Protein AF-A0A1V5W416-F1 (afdb_monomer)

Foldseek 3Di:
DDVPPPQDDDDPCNVVVVVVLVVQLVLLVVLVAPSVLLVVVLVVQVVVDPDPVSNVCSRSVNDHNVVSVVSVVPDD

Secondary structure (DSSP, 8-state):
--TT-SS---SHHHHHHHHHHHHHHHHHHHTT--HHHHHHHHHHHHHH--SHHHHHHTSTTTS-HHHHHHHHHT--

pLDDT: mean 72.32, std 15.33, range [38.06, 86.44]

Structure (mmCIF, N/CA/C/O backbone):
data_AF-A0A1V5W416-F1
#
_entry.id   AF-A0A1V5W416-F1
#
loop_
_atom_site.group_PDB
_atom_site.id
_atom_site.type_symbol
_atom_site.label_atom_id
_atom_site.label_alt_id
_atom_site.label_comp_id
_atom_site.label_asym_id
_atom_site.label_entity_id
_atom_site.label_seq_id
_atom_site.pdbx_PDB_ins_code
_atom_site.Cartn_x
_atom_site.Cartn_y
_atom_site.Cartn_z
_atom_site.occupancy
_atom_site.B_iso_or_equiv
_atom_site.auth_seq_id
_atom_site.auth_comp_id
_atom_site.auth_asym_id
_atom_site.auth_atom_id
_atom_site.pdbx_PDB_model_num
ATOM 1 N N . MET A 1 1 ? 22.287 14.763 -5.978 1.00 41.22 1 MET A N 1
ATOM 2 C CA . MET A 1 1 ? 21.537 14.336 -4.772 1.00 41.22 1 MET A CA 1
ATOM 3 C C . MET A 1 1 ? 20.046 14.194 -5.117 1.00 41.22 1 MET A C 1
ATOM 5 O O . MET A 1 1 ? 19.230 15.024 -4.756 1.00 41.22 1 MET A O 1
ATOM 9 N N . GLY A 1 2 ? 19.625 13.263 -5.970 1.00 41.47 2 GLY A N 1
ATOM 10 C CA . GLY A 1 2 ? 19.727 11.812 -5.776 1.00 41.47 2 GLY A CA 1
ATOM 11 C C . GLY A 1 2 ? 18.421 11.170 -5.257 1.00 41.47 2 GLY A C 1
ATOM 12 O O . GLY A 1 2 ? 18.344 9.953 -5.177 1.00 41.47 2 GLY A O 1
ATOM 13 N N . ARG A 1 3 ? 17.369 11.950 -4.954 1.00 50.19 3 ARG A N 1
ATOM 14 C CA . ARG A 1 3 ? 16.085 11.471 -4.383 1.00 50.19 3 ARG A CA 1
ATOM 15 C C . ARG A 1 3 ? 15.132 10.740 -5.352 1.00 50.19 3 ARG A C 1
ATOM 17 O O . ARG A 1 3 ? 13.933 10.698 -5.107 1.00 50.19 3 ARG A O 1
ATOM 24 N N . LYS A 1 4 ? 15.623 10.180 -6.461 1.00 48.06 4 LYS A N 1
ATOM 25 C CA . LYS A 1 4 ? 14.776 9.471 -7.446 1.00 48.06 4 LYS A CA 1
ATOM 26 C C . LYS A 1 4 ? 15.416 8.233 -8.089 1.00 48.06 4 LYS A C 1
ATOM 28 O O . LYS A 1 4 ? 14.861 7.709 -9.045 1.00 48.06 4 LYS A O 1
ATOM 33 N N . ASN A 1 5 ? 16.549 7.739 -7.578 1.00 41.12 5 ASN A N 1
ATOM 34 C CA . ASN A 1 5 ? 17.283 6.651 -8.243 1.00 41.12 5 ASN A CA 1
ATOM 35 C C . ASN A 1 5 ? 17.066 5.245 -7.656 1.00 41.12 5 ASN A C 1
ATOM 37 O O . ASN A 1 5 ? 17.696 4.302 -8.116 1.00 41.12 5 ASN A O 1
ATOM 41 N N . TRP A 1 6 ? 16.184 5.080 -6.666 1.00 50.56 6 TRP A N 1
ATOM 42 C CA . TRP A 1 6 ? 15.842 3.748 -6.137 1.00 50.56 6 TRP A CA 1
ATOM 43 C C . TRP A 1 6 ? 14.869 2.964 -7.023 1.00 50.56 6 TRP A C 1
ATOM 45 O O . TRP A 1 6 ? 14.724 1.763 -6.854 1.00 50.56 6 TRP A O 1
ATOM 55 N N . LEU A 1 7 ? 14.205 3.629 -7.971 1.00 51.72 7 LEU A N 1
ATOM 56 C CA . LEU A 1 7 ? 13.188 2.991 -8.805 1.00 51.72 7 LEU A CA 1
ATOM 57 C C . LEU A 1 7 ? 13.724 2.483 -10.155 1.00 51.72 7 LEU A C 1
ATOM 59 O O . LEU A 1 7 ? 13.121 1.572 -10.705 1.00 51.72 7 LEU A O 1
ATOM 63 N N . PHE A 1 8 ? 14.832 3.021 -10.694 1.00 49.84 8 PHE A N 1
ATOM 64 C CA . PHE A 1 8 ? 15.259 2.723 -12.076 1.00 49.84 8 PHE A CA 1
A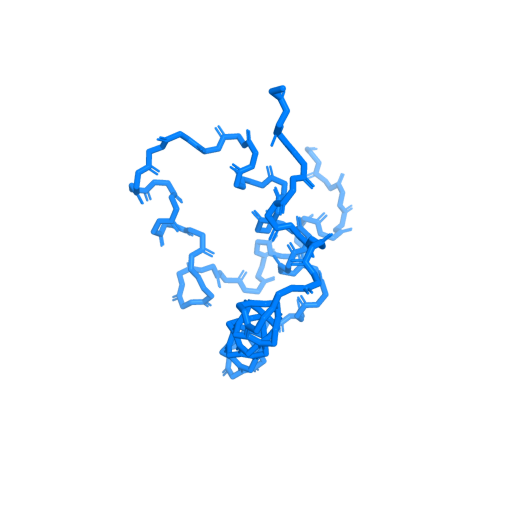TOM 65 C C . PHE A 1 8 ? 16.748 2.992 -12.369 1.00 49.84 8 PHE A C 1
ATOM 67 O O . PHE A 1 8 ? 17.091 3.917 -13.100 1.00 49.84 8 PHE A O 1
ATOM 74 N N . SER A 1 9 ? 17.676 2.173 -11.885 1.00 38.06 9 SER A N 1
ATOM 75 C CA . SER A 1 9 ? 19.013 2.139 -12.503 1.00 38.06 9 SER A CA 1
ATOM 76 C C . SER A 1 9 ? 19.545 0.722 -12.548 1.00 38.06 9 SER A C 1
ATOM 78 O O . SER A 1 9 ? 20.242 0.297 -11.636 1.00 38.06 9 SER A O 1
ATOM 80 N N . GLY A 1 10 ? 19.139 -0.011 -13.592 1.00 40.94 10 GLY A N 1
ATOM 81 C CA . GLY A 1 10 ? 20.033 -0.676 -14.557 1.00 40.94 10 GLY A CA 1
ATOM 82 C C . GLY A 1 10 ? 21.254 -1.465 -14.071 1.00 40.94 10 GLY A C 1
ATOM 83 O O . GLY A 1 10 ? 22.155 -1.699 -14.865 1.00 40.94 10 GLY A O 1
ATOM 84 N N . SER A 1 11 ? 21.302 -1.868 -12.810 1.00 44.19 11 SER A N 1
ATOM 85 C CA . SER A 1 11 ? 22.312 -2.749 -12.225 1.00 44.19 11 SER A CA 1
ATOM 86 C C . SER A 1 11 ? 21.653 -4.085 -11.875 1.00 44.19 11 SER A C 1
ATOM 88 O O . SER A 1 11 ? 20.432 -4.122 -11.737 1.00 44.19 11 SER A O 1
ATOM 90 N N . PRO A 1 12 ? 22.395 -5.186 -11.672 1.00 50.25 12 PRO A N 1
ATOM 91 C CA . PRO A 1 12 ? 21.835 -6.468 -11.217 1.00 50.25 12 PRO A CA 1
ATOM 92 C C . PRO A 1 12 ? 20.923 -6.377 -9.966 1.00 50.25 12 PRO A C 1
ATOM 94 O O . PRO A 1 12 ? 20.098 -7.257 -9.760 1.00 50.25 12 PRO A O 1
ATOM 97 N N . GLY A 1 13 ? 20.969 -5.282 -9.192 1.00 49.59 13 GLY A N 1
ATOM 98 C CA . GLY A 1 13 ? 20.002 -4.969 -8.122 1.00 49.59 13 GLY A CA 1
ATOM 99 C C . GLY A 1 13 ? 18.625 -4.427 -8.567 1.00 49.59 13 GLY A C 1
ATOM 100 O O . GLY A 1 13 ? 17.702 -4.358 -7.761 1.00 49.59 13 GLY A O 1
ATOM 101 N N . GLY A 1 14 ? 18.438 -4.058 -9.837 1.00 43.84 14 GLY A N 1
ATOM 102 C CA . GLY A 1 14 ? 17.142 -3.652 -10.398 1.00 43.84 14 GLY A CA 1
ATOM 103 C C . GLY A 1 14 ? 16.199 -4.836 -10.638 1.00 43.84 14 GLY A C 1
ATOM 104 O O . GLY A 1 14 ? 14.994 -4.709 -10.439 1.00 43.84 14 GLY A O 1
ATOM 105 N N . ALA A 1 15 ? 16.747 -6.005 -10.989 1.00 51.88 15 ALA A N 1
ATOM 106 C CA . ALA A 1 15 ? 15.996 -7.262 -11.031 1.00 51.88 15 ALA A CA 1
ATOM 107 C C . ALA A 1 15 ? 15.547 -7.692 -9.623 1.00 51.88 15 ALA A C 1
ATOM 109 O O . ALA A 1 15 ? 14.416 -8.133 -9.442 1.00 51.88 15 ALA A O 1
ATOM 110 N N . ASP A 1 16 ? 16.403 -7.475 -8.623 1.00 52.75 16 ASP A N 1
ATOM 111 C CA . ASP A 1 16 ? 16.117 -7.757 -7.214 1.00 52.75 16 ASP A CA 1
ATOM 112 C C . ASP A 1 16 ? 15.023 -6.830 -6.650 1.00 52.75 16 ASP A C 1
ATOM 114 O O . ASP A 1 16 ? 14.077 -7.269 -6.000 1.00 52.75 16 ASP A O 1
ATOM 118 N N . SER A 1 17 ? 15.064 -5.545 -7.015 1.00 55.56 17 SER A N 1
ATOM 119 C CA . SER A 1 17 ? 14.026 -4.574 -6.640 1.00 55.56 17 SER A CA 1
ATOM 120 C C . SER A 1 17 ? 12.662 -4.921 -7.253 1.00 55.56 17 SER A C 1
ATOM 122 O O . SER A 1 17 ? 11.634 -4.813 -6.585 1.00 55.56 17 SER A O 1
ATOM 124 N N . LEU A 1 18 ? 12.641 -5.398 -8.506 1.00 61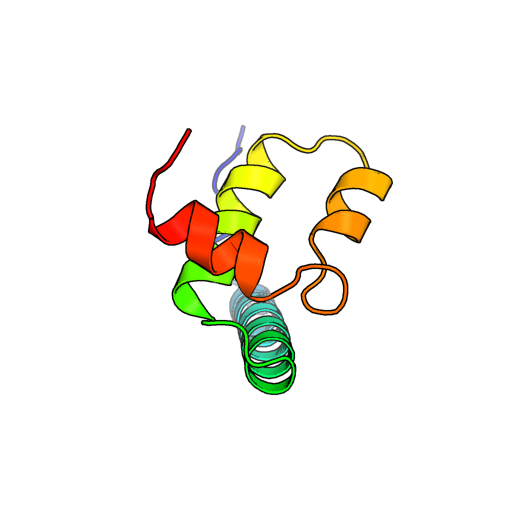.00 18 LEU A N 1
ATOM 125 C CA . LEU A 1 18 ? 11.430 -5.932 -9.138 1.00 61.00 18 LEU A CA 1
ATOM 126 C C . LEU A 1 18 ? 10.935 -7.202 -8.440 1.00 61.00 18 LEU A C 1
ATOM 128 O O . LEU A 1 18 ? 9.733 -7.327 -8.224 1.00 61.00 18 LEU A O 1
ATOM 132 N N . ALA A 1 19 ? 11.826 -8.108 -8.033 1.00 70.94 19 ALA A N 1
ATOM 133 C CA . ALA A 1 19 ? 11.456 -9.289 -7.253 1.00 70.94 19 ALA A CA 1
ATOM 134 C C . ALA A 1 19 ? 10.822 -8.907 -5.903 1.00 70.94 19 ALA A C 1
ATOM 136 O O . ALA A 1 19 ? 9.800 -9.477 -5.515 1.00 70.94 19 ALA A O 1
ATOM 137 N N . GLY A 1 20 ? 11.352 -7.877 -5.235 1.00 71.19 20 GLY A N 1
ATOM 138 C CA . GLY A 1 20 ? 10.736 -7.290 -4.044 1.00 71.19 20 GLY A CA 1
ATOM 139 C C . GLY A 1 20 ? 9.325 -6.759 -4.319 1.00 71.19 20 GLY A C 1
ATOM 140 O O . GLY A 1 20 ? 8.394 -7.043 -3.565 1.00 71.19 20 GLY A O 1
ATOM 141 N N . PHE A 1 21 ? 9.132 -6.057 -5.439 1.00 75.44 21 PHE A N 1
ATOM 142 C CA . PHE A 1 21 ? 7.811 -5.588 -5.860 1.00 75.44 21 PHE A CA 1
ATOM 143 C C . PHE A 1 21 ? 6.832 -6.735 -6.140 1.00 75.44 21 PHE A C 1
ATOM 145 O O . PHE A 1 21 ? 5.697 -6.674 -5.668 1.00 75.44 21 PHE A O 1
ATOM 152 N N . TYR A 1 22 ? 7.257 -7.785 -6.847 1.00 77.19 22 TYR A N 1
ATOM 153 C CA . TYR A 1 22 ? 6.424 -8.965 -7.096 1.00 77.19 22 TYR A CA 1
ATOM 154 C C . TYR A 1 22 ? 6.005 -9.647 -5.793 1.00 77.19 22 TYR A C 1
ATOM 156 O O . TYR A 1 22 ? 4.819 -9.903 -5.607 1.00 77.19 22 TYR A O 1
ATOM 164 N N . SER A 1 23 ? 6.931 -9.820 -4.849 1.00 82.44 23 SER A N 1
ATOM 165 C CA . SER A 1 23 ? 6.649 -10.421 -3.542 1.00 82.44 23 SER A CA 1
ATOM 166 C C . SER A 1 23 ? 5.601 -9.626 -2.746 1.00 82.44 23 SER A C 1
ATOM 168 O O . SER A 1 23 ? 4.663 -10.190 -2.174 1.00 82.44 23 SER A O 1
ATOM 170 N N . ILE A 1 24 ? 5.676 -8.291 -2.779 1.00 81.81 24 ILE A N 1
ATOM 171 C CA . ILE A 1 24 ? 4.683 -7.409 -2.145 1.00 81.81 24 ILE A CA 1
ATOM 172 C C . ILE A 1 24 ? 3.326 -7.498 -2.857 1.00 81.81 24 ILE A C 1
ATOM 174 O O . ILE A 1 24 ? 2.293 -7.571 -2.191 1.00 81.81 24 ILE A O 1
ATOM 178 N N . ILE A 1 25 ? 3.312 -7.506 -4.193 1.00 83.75 25 IL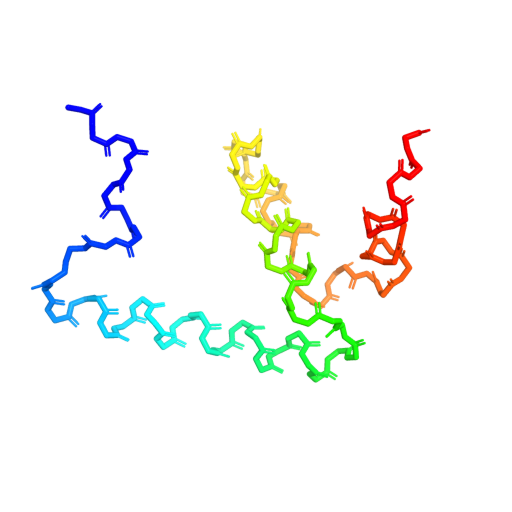E A N 1
ATOM 179 C CA . ILE A 1 25 ? 2.088 -7.639 -4.997 1.00 83.75 25 ILE A CA 1
ATOM 180 C C . ILE A 1 25 ? 1.403 -8.980 -4.720 1.00 83.75 25 ILE A C 1
ATOM 182 O O . ILE A 1 25 ? 0.188 -9.017 -4.534 1.00 83.75 25 ILE A O 1
ATOM 186 N N . GLU A 1 26 ? 2.160 -10.074 -4.684 1.00 84.62 26 GLU A N 1
ATOM 187 C CA . GLU A 1 26 ? 1.649 -11.405 -4.356 1.00 84.62 26 GLU A CA 1
ATOM 188 C C . GLU A 1 26 ? 1.103 -11.455 -2.929 1.00 84.62 26 GLU A C 1
ATOM 190 O O . GLU A 1 26 ? -0.000 -11.956 -2.713 1.00 84.62 26 GLU A O 1
ATOM 195 N N . THR A 1 27 ? 1.803 -10.846 -1.969 1.00 84.31 27 THR A N 1
ATOM 196 C CA . THR A 1 27 ? 1.327 -10.757 -0.582 1.00 84.31 27 THR A CA 1
ATOM 197 C C . THR A 1 27 ? 0.035 -9.938 -0.474 1.00 84.31 27 THR A C 1
ATOM 199 O O . THR A 1 27 ? -0.887 -10.331 0.240 1.00 84.31 27 THR A O 1
ATOM 202 N N . ALA A 1 28 ? -0.069 -8.821 -1.201 1.00 84.62 28 ALA A N 1
ATOM 203 C CA . ALA A 1 28 ? -1.276 -7.998 -1.250 1.00 84.62 28 ALA A CA 1
ATOM 204 C C . ALA A 1 28 ? -2.455 -8.771 -1.864 1.00 84.62 28 ALA A C 1
ATOM 206 O O . ALA A 1 28 ? -3.540 -8.799 -1.283 1.00 84.62 28 ALA A O 1
ATOM 207 N N . LYS A 1 29 ? -2.224 -9.479 -2.977 1.00 82.94 29 LYS A N 1
ATOM 208 C CA . LYS A 1 29 ? -3.225 -10.359 -3.598 1.00 82.94 29 LYS A CA 1
ATOM 209 C C . LYS A 1 29 ? -3.691 -11.461 -2.646 1.00 82.94 29 LYS A C 1
ATOM 211 O O . LYS A 1 29 ? -4.890 -11.701 -2.550 1.00 82.94 29 LYS A O 1
ATOM 216 N N . GLY A 1 30 ? -2.771 -12.091 -1.913 1.00 84.50 30 GLY A N 1
ATOM 217 C CA . GLY A 1 30 ? -3.092 -13.098 -0.897 1.00 84.50 30 GLY A CA 1
ATOM 218 C C . GLY A 1 30 ? -3.938 -12.555 0.261 1.00 84.50 30 GLY A C 1
ATOM 219 O O . GLY A 1 30 ? -4.699 -13.304 0.863 1.00 84.50 30 GLY A O 1
ATOM 220 N N . ASN A 1 31 ? -3.859 -11.248 0.534 1.00 82.94 31 ASN A N 1
ATOM 221 C CA . ASN A 1 31 ? -4.706 -10.550 1.506 1.00 82.94 31 ASN A CA 1
ATOM 222 C C . ASN A 1 31 ? -6.027 -10.016 0.912 1.00 82.94 31 ASN A C 1
ATOM 224 O O . ASN A 1 31 ? -6.790 -9.347 1.604 1.00 82.94 31 ASN A O 1
ATOM 228 N N . GLY A 1 32 ? -6.307 -10.268 -0.373 1.00 83.94 32 GLY A N 1
ATOM 229 C CA . GLY A 1 32 ? -7.484 -9.730 -1.065 1.00 83.94 32 GLY A CA 1
ATOM 230 C C . GLY A 1 32 ? -7.415 -8.223 -1.339 1.00 83.94 32 GLY A C 1
ATOM 231 O O . GLY A 1 32 ? -8.428 -7.611 -1.675 1.00 83.94 32 GLY A O 1
ATOM 232 N N . LEU A 1 33 ? -6.236 -7.611 -1.193 1.00 84.88 33 LEU A N 1
ATOM 233 C CA . LEU A 1 33 ? -6.000 -6.208 -1.510 1.00 84.88 33 LEU A CA 1
ATOM 234 C C . LEU A 1 33 ? -5.829 -6.034 -3.019 1.00 84.88 33 LEU A C 1
ATOM 236 O O . LEU A 1 33 ? -5.122 -6.799 -3.672 1.00 84.88 33 LEU A O 1
ATOM 240 N N . GLU A 1 34 ? -6.418 -4.968 -3.557 1.00 85.88 34 GLU A N 1
ATOM 241 C CA . GLU A 1 34 ? -6.174 -4.528 -4.930 1.00 85.88 34 GLU A CA 1
ATOM 242 C C . GLU A 1 34 ? -4.711 -4.066 -5.066 1.00 85.88 34 GLU A C 1
ATOM 244 O O . GLU A 1 34 ? -4.346 -3.015 -4.521 1.00 85.88 34 GLU A O 1
ATOM 249 N N . PRO A 1 35 ? -3.854 -4.813 -5.787 1.00 83.88 35 PRO A N 1
ATOM 250 C CA . PRO A 1 35 ? -2.411 -4.602 -5.744 1.00 83.88 35 PRO A CA 1
ATOM 251 C C . PRO A 1 35 ? -2.009 -3.240 -6.309 1.00 83.88 35 PRO A C 1
ATOM 253 O O . PRO A 1 35 ? -1.130 -2.589 -5.758 1.00 83.88 35 PRO A O 1
ATOM 256 N N . TYR A 1 36 ? -2.693 -2.760 -7.351 1.00 84.06 36 TYR A N 1
ATOM 257 C CA . TYR A 1 36 ? -2.428 -1.447 -7.939 1.00 84.06 36 TYR A CA 1
ATOM 258 C C . TYR A 1 36 ? -2.655 -0.301 -6.937 1.00 84.06 36 TYR A C 1
ATOM 260 O O . TYR A 1 36 ? -1.784 0.548 -6.735 1.00 84.06 36 TYR A O 1
ATOM 268 N N . TRP A 1 37 ? -3.813 -0.293 -6.272 1.00 86.19 37 TRP A N 1
ATOM 269 C CA . TRP A 1 37 ? -4.187 0.758 -5.322 1.00 86.19 37 TRP A CA 1
ATOM 270 C C . TRP A 1 37 ? -3.360 0.704 -4.044 1.00 86.19 37 TRP A C 1
ATOM 272 O O . TRP A 1 37 ? -2.930 1.746 -3.550 1.00 86.19 37 TRP A O 1
ATOM 282 N N . TYR A 1 38 ? -3.082 -0.503 -3.554 1.00 86.44 38 TYR A N 1
ATOM 283 C CA . TYR A 1 38 ? -2.190 -0.716 -2.424 1.00 86.44 38 TYR A CA 1
ATOM 284 C C . TYR A 1 38 ? -0.784 -0.166 -2.700 1.00 86.44 38 TYR A C 1
ATOM 286 O O . TYR A 1 38 ? -0.221 0.541 -1.872 1.00 86.44 38 TYR A O 1
ATOM 294 N N . MET A 1 39 ? -0.232 -0.417 -3.888 1.00 83.56 39 MET A N 1
ATOM 295 C CA . MET A 1 39 ? 1.108 0.047 -4.250 1.00 83.56 39 MET A CA 1
ATOM 296 C C . MET A 1 39 ? 1.178 1.567 -4.380 1.00 83.56 39 MET A C 1
ATOM 298 O O . MET A 1 39 ? 2.138 2.190 -3.931 1.00 83.56 39 MET A O 1
ATOM 302 N N . ARG A 1 40 ? 0.128 2.180 -4.938 1.00 84.94 40 ARG A N 1
ATOM 303 C CA . ARG A 1 40 ? -0.010 3.638 -4.992 1.00 84.94 40 ARG A CA 1
ATOM 304 C C . ARG A 1 40 ? -0.065 4.244 -3.588 1.00 84.94 40 ARG A C 1
ATOM 306 O O . ARG A 1 40 ? 0.661 5.194 -3.317 1.00 84.94 40 ARG A O 1
ATOM 313 N N . TYR A 1 41 ? -0.871 3.660 -2.701 1.00 85.81 41 TYR A N 1
ATOM 314 C CA . TYR A 1 41 ? -0.977 4.073 -1.301 1.00 85.81 41 TYR A CA 1
ATOM 315 C C . TYR A 1 41 ? 0.360 3.934 -0.563 1.00 85.81 41 TYR A C 1
ATOM 317 O O . TYR A 1 41 ? 0.786 4.855 0.130 1.00 85.81 41 TYR A O 1
ATOM 325 N N . LEU A 1 42 ? 1.054 2.809 -0.761 1.00 83.75 42 LEU A N 1
ATOM 326 C CA . LEU A 1 42 ? 2.362 2.536 -0.174 1.00 83.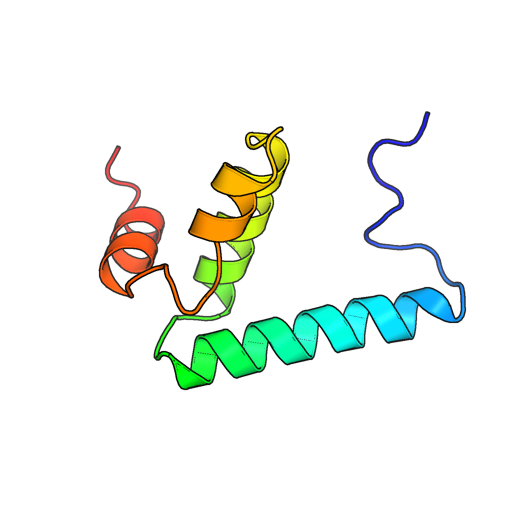75 42 LEU A CA 1
ATOM 327 C C . LEU A 1 42 ? 3.395 3.574 -0.618 1.00 83.75 42 LEU A C 1
ATOM 329 O O . LEU A 1 42 ? 4.082 4.130 0.226 1.00 83.75 42 LEU A O 1
ATOM 333 N N . LEU A 1 43 ? 3.492 3.871 -1.918 1.00 82.69 43 LEU A N 1
ATOM 334 C CA . LEU A 1 43 ? 4.438 4.864 -2.437 1.00 82.69 43 LEU A CA 1
ATOM 335 C C . LEU A 1 43 ? 4.134 6.275 -1.920 1.00 82.69 43 LEU A C 1
ATOM 337 O O . LEU A 1 43 ? 5.054 7.000 -1.552 1.00 82.69 43 LEU A O 1
ATOM 341 N N . GLU A 1 44 ? 2.860 6.658 -1.850 1.00 84.81 44 GLU A N 1
ATOM 342 C CA . GLU A 1 44 ? 2.453 7.966 -1.330 1.00 84.81 44 GLU A CA 1
ATOM 343 C C . GLU A 1 44 ? 2.779 8.098 0.165 1.00 84.81 44 GLU A C 1
ATOM 345 O O . GLU A 1 44 ? 3.410 9.067 0.598 1.00 84.81 44 GLU A O 1
ATOM 350 N N . LYS A 1 45 ? 2.457 7.072 0.956 1.00 82.69 45 LYS A N 1
ATOM 351 C CA . LYS A 1 45 ? 2.774 7.051 2.383 1.00 82.69 45 LYS A CA 1
ATOM 352 C C . LYS A 1 45 ? 4.266 6.934 2.649 1.00 82.69 45 LYS A C 1
ATOM 354 O O . LYS A 1 45 ? 4.749 7.660 3.502 1.00 82.69 45 LYS A O 1
ATOM 359 N N . LEU A 1 46 ? 5.024 6.158 1.878 1.00 79.38 46 LEU A N 1
ATOM 360 C CA . LEU A 1 46 ? 6.485 6.074 2.004 1.00 79.38 46 LEU A CA 1
ATOM 361 C C . LEU A 1 46 ? 7.181 7.427 1.819 1.00 79.38 46 LEU A C 1
ATOM 363 O O . LEU A 1 46 ? 8.219 7.657 2.426 1.00 79.38 46 LEU A O 1
ATOM 367 N N . THR A 1 47 ? 6.625 8.338 1.012 1.00 77.56 47 THR A N 1
ATOM 368 C CA . THR A 1 47 ? 7.180 9.702 0.905 1.00 77.56 47 THR A CA 1
ATOM 369 C C . THR A 1 47 ? 6.884 10.582 2.119 1.00 77.56 47 THR A C 1
ATOM 371 O O . THR A 1 47 ? 7.565 11.587 2.319 1.00 77.56 47 THR A O 1
ATOM 374 N N . THR A 1 48 ? 5.885 10.207 2.917 1.00 77.31 48 THR A N 1
ATOM 375 C CA . THR A 1 48 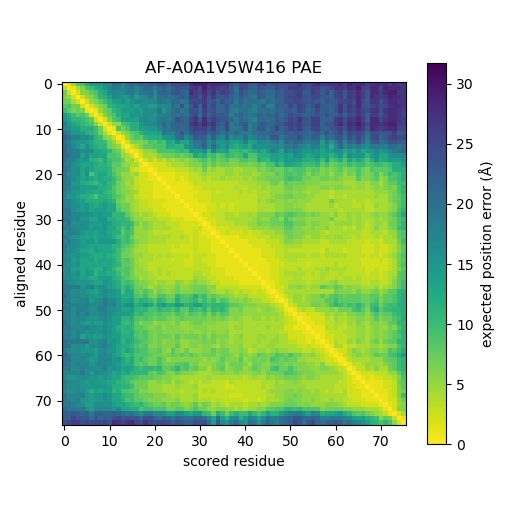? 5.413 10.955 4.089 1.00 77.31 48 THR A CA 1
ATOM 376 C C . THR A 1 48 ? 5.948 10.363 5.397 1.00 77.31 48 THR A C 1
ATOM 378 O O . THR A 1 48 ? 6.226 11.100 6.337 1.00 77.31 48 THR A O 1
ATOM 381 N N . CYS A 1 49 ? 6.113 9.043 5.452 1.00 74.25 49 CYS A N 1
ATOM 382 C CA . CYS A 1 49 ? 6.585 8.301 6.608 1.00 74.25 49 CYS A CA 1
ATOM 383 C C . CYS A 1 49 ? 8.102 8.444 6.746 1.00 74.25 49 CYS A C 1
ATOM 385 O O . CYS A 1 49 ? 8.850 8.180 5.805 1.00 74.25 49 CYS A O 1
ATOM 387 N N . GLN A 1 50 ? 8.557 8.842 7.931 1.00 71.81 50 GLN A N 1
ATOM 388 C CA . GLN A 1 50 ? 9.988 8.975 8.245 1.00 71.81 50 GLN A CA 1
ATOM 389 C C . GLN A 1 50 ? 10.463 7.932 9.261 1.00 71.81 50 GLN A C 1
ATOM 391 O O . GLN A 1 50 ? 11.667 7.773 9.456 1.00 71.81 50 GLN A O 1
ATOM 396 N N . THR A 1 51 ? 9.524 7.206 9.872 1.00 77.38 51 THR A N 1
ATOM 397 C CA . THR A 1 51 ? 9.776 6.295 10.994 1.00 77.38 51 THR A CA 1
ATOM 398 C C . THR A 1 51 ? 9.441 4.854 10.616 1.00 77.38 51 THR A C 1
ATOM 400 O O . THR A 1 51 ? 8.473 4.602 9.897 1.00 77.38 51 THR A O 1
ATOM 403 N N . ASP A 1 52 ? 10.211 3.894 11.126 1.00 76.00 52 ASP A N 1
ATOM 404 C CA . ASP A 1 52 ? 10.021 2.458 10.884 1.00 76.00 52 ASP A CA 1
ATOM 405 C C . ASP A 1 52 ? 8.645 1.944 11.343 1.00 76.00 52 ASP A C 1
ATOM 407 O O . ASP A 1 52 ? 8.039 1.127 10.650 1.00 76.00 52 ASP A O 1
ATOM 411 N N . ASP A 1 53 ? 8.101 2.483 12.438 1.00 79.06 53 ASP A N 1
ATOM 412 C CA . ASP A 1 53 ? 6.761 2.149 12.942 1.00 79.06 53 ASP A CA 1
ATOM 413 C C . ASP A 1 53 ? 5.651 2.508 11.939 1.00 79.06 53 ASP A C 1
ATOM 415 O O . ASP A 1 53 ? 4.694 1.754 11.733 1.00 79.06 53 ASP A O 1
ATOM 419 N N . GLU A 1 54 ? 5.797 3.644 11.252 1.00 77.38 54 GLU A N 1
ATOM 420 C CA . GLU A 1 54 ? 4.848 4.054 10.221 1.00 77.38 54 GLU A CA 1
ATOM 421 C C . GLU A 1 54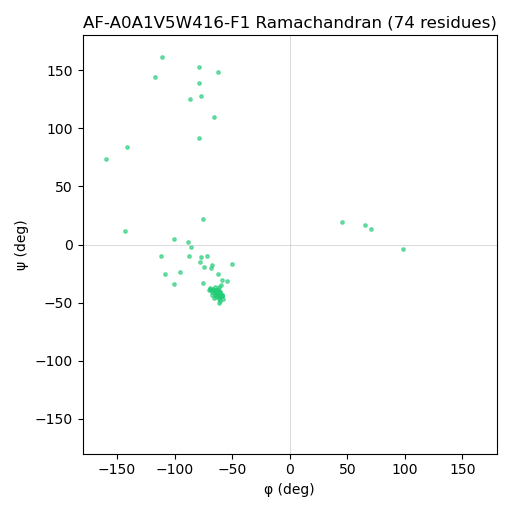 ? 4.929 3.135 9.004 1.00 77.38 54 GLU A C 1
ATOM 423 O O . GLU A 1 54 ? 3.898 2.743 8.465 1.0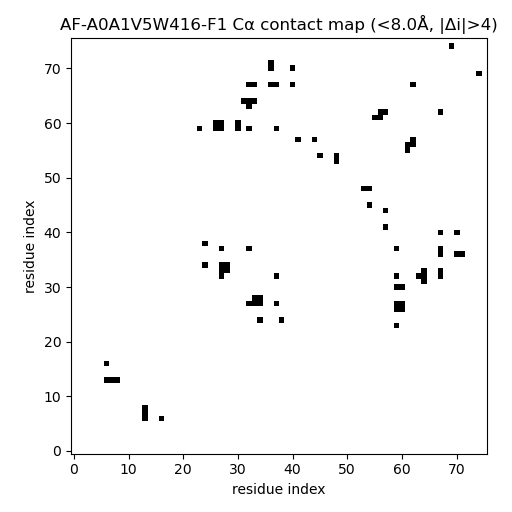0 77.38 54 GLU A O 1
ATOM 428 N N . ILE A 1 55 ? 6.138 2.721 8.618 1.00 77.31 55 ILE A N 1
ATOM 429 C CA . ILE A 1 55 ? 6.348 1.753 7.536 1.00 77.31 55 ILE A CA 1
ATOM 430 C C . ILE A 1 55 ? 5.738 0.393 7.908 1.00 77.31 55 ILE A C 1
ATOM 432 O O . ILE A 1 55 ? 5.095 -0.244 7.074 1.00 77.31 55 ILE A O 1
ATOM 436 N N . TYR A 1 56 ? 5.856 -0.028 9.169 1.00 79.69 56 TYR A N 1
ATOM 437 C CA . TYR A 1 56 ? 5.257 -1.268 9.670 1.00 79.69 56 TYR A CA 1
ATOM 438 C C . TYR A 1 56 ? 3.727 -1.272 9.560 1.00 79.69 56 TYR A C 1
ATOM 440 O O . TYR A 1 56 ? 3.115 -2.291 9.228 1.00 79.69 56 TYR A O 1
ATOM 448 N N . LYS A 1 57 ? 3.092 -0.117 9.784 1.00 81.44 57 LYS A N 1
ATOM 449 C CA . LYS A 1 57 ? 1.643 0.068 9.598 1.00 81.44 57 LYS A CA 1
ATOM 450 C C . LYS A 1 57 ? 1.216 -0.007 8.133 1.00 81.44 57 LYS A C 1
ATOM 452 O O . LYS A 1 57 ? 0.043 -0.264 7.868 1.00 81.44 57 LYS A O 1
ATOM 457 N N . LEU A 1 58 ? 2.143 0.181 7.193 1.00 79.62 58 LEU A N 1
ATOM 458 C CA . LEU A 1 58 ? 1.867 0.107 5.760 1.00 79.62 58 LEU A CA 1
ATOM 459 C C . LEU A 1 58 ? 1.942 -1.306 5.181 1.00 79.62 58 LEU A C 1
ATOM 461 O O . LEU A 1 58 ? 1.690 -1.474 3.994 1.00 79.62 58 LEU A O 1
ATOM 465 N N . MET A 1 59 ? 2.287 -2.319 5.980 1.00 80.38 59 MET A N 1
ATOM 466 C CA . MET A 1 59 ? 2.413 -3.690 5.489 1.00 80.38 59 MET A CA 1
ATOM 467 C C . MET A 1 59 ? 1.078 -4.243 4.956 1.00 80.38 59 MET A C 1
ATOM 469 O O . MET A 1 59 ? 0.015 -3.965 5.521 1.00 80.38 59 MET A O 1
ATOM 473 N N . PRO A 1 60 ? 1.114 -5.132 3.944 1.00 75.25 60 PRO A N 1
ATOM 474 C CA . PRO A 1 60 ? -0.097 -5.664 3.313 1.00 75.25 60 PRO A CA 1
ATOM 475 C C . PRO A 1 60 ? -0.905 -6.564 4.259 1.00 75.25 60 PRO A C 1
ATOM 477 O O . PRO A 1 60 ? -2.080 -6.799 4.031 1.00 75.25 60 PRO A O 1
ATOM 480 N N . ASN A 1 61 ? -0.287 -7.044 5.342 1.00 77.56 61 ASN A N 1
ATOM 481 C CA . ASN A 1 61 ? -0.942 -7.821 6.396 1.00 77.56 61 ASN A CA 1
ATOM 482 C C . ASN A 1 61 ? -1.564 -6.941 7.504 1.00 77.56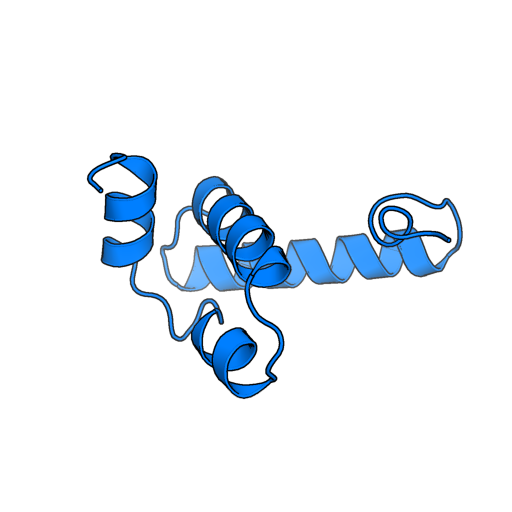 61 ASN A C 1
ATOM 484 O O . ASN A 1 61 ? -2.246 -7.441 8.392 1.00 77.56 61 ASN A O 1
ATOM 488 N N . LYS A 1 62 ? -1.279 -5.632 7.502 1.00 80.81 62 LYS A N 1
ATOM 489 C CA . LYS A 1 62 ? -1.780 -4.660 8.489 1.00 80.81 62 LYS A CA 1
ATOM 490 C C . LYS A 1 62 ? -2.831 -3.720 7.905 1.00 80.81 62 LYS A C 1
ATOM 492 O O . LYS A 1 62 ? -3.665 -3.210 8.648 1.00 80.81 62 LYS A O 1
ATOM 497 N N . ILE A 1 63 ? -2.809 -3.506 6.591 1.00 81.62 63 ILE A N 1
ATOM 498 C CA . ILE A 1 63 ? -3.796 -2.693 5.884 1.00 81.62 63 ILE A CA 1
ATOM 499 C C . ILE A 1 63 ? -4.999 -3.553 5.495 1.00 81.62 63 ILE A C 1
ATOM 501 O O . ILE A 1 63 ? -4.861 -4.547 4.791 1.00 81.62 63 ILE A O 1
ATOM 505 N N . GLY A 1 64 ? -6.194 -3.126 5.906 1.00 78.81 64 GLY A N 1
ATOM 506 C CA . GLY A 1 64 ? -7.448 -3.719 5.445 1.00 78.81 64 GLY A CA 1
ATOM 507 C C . GLY A 1 64 ? -7.857 -3.225 4.053 1.00 78.81 64 GLY A C 1
ATOM 508 O O . GLY A 1 64 ? -7.563 -2.092 3.662 1.00 78.81 64 GLY A O 1
ATOM 509 N N . THR A 1 65 ? -8.609 -4.053 3.326 1.00 81.12 65 THR A N 1
ATOM 510 C CA . THR A 1 65 ? -9.220 -3.714 2.025 1.00 81.12 65 THR A CA 1
ATOM 511 C C . THR A 1 65 ? -10.074 -2.447 2.073 1.00 81.12 65 THR A C 1
ATOM 513 O O . THR A 1 65 ? -10.100 -1.705 1.093 1.00 81.12 65 THR A O 1
ATOM 516 N N . ASP A 1 66 ? -10.701 -2.149 3.214 1.00 84.12 66 ASP A N 1
ATOM 517 C CA . ASP A 1 66 ? -11.454 -0.909 3.446 1.00 84.12 66 ASP A CA 1
ATOM 518 C C . ASP A 1 66 ? -10.593 0.346 3.254 1.00 84.12 66 ASP A C 1
ATOM 520 O O . ASP A 1 66 ? -10.979 1.253 2.522 1.00 84.12 66 ASP A O 1
ATOM 524 N N . VAL A 1 67 ? -9.387 0.378 3.828 1.00 84.62 67 VAL A N 1
ATOM 525 C CA . VAL A 1 67 ? -8.488 1.540 3.745 1.00 84.62 67 VAL A CA 1
ATOM 526 C C . VAL A 1 67 ? -8.109 1.818 2.294 1.00 84.62 67 VAL A C 1
ATOM 528 O O . VAL A 1 67 ? -8.153 2.961 1.843 1.00 84.62 67 VAL A O 1
ATOM 531 N N . ILE A 1 68 ? -7.791 0.763 1.540 1.00 86.19 68 ILE A N 1
ATOM 532 C CA . ILE A 1 68 ? -7.452 0.873 0.118 1.00 86.19 68 ILE A CA 1
ATOM 533 C C . ILE A 1 68 ? -8.677 1.264 -0.715 1.00 86.19 68 ILE A C 1
ATOM 535 O O . ILE A 1 68 ? -8.561 2.074 -1.634 1.00 86.19 68 ILE A O 1
ATOM 539 N N . SER A 1 69 ? -9.861 0.754 -0.375 1.00 84.94 69 SER A N 1
ATOM 540 C CA . SER A 1 69 ? -11.120 1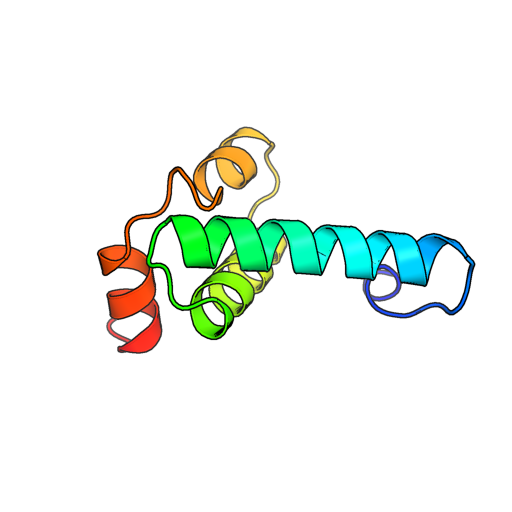.133 -1.022 1.00 84.94 69 SER A CA 1
ATOM 541 C C . SER A 1 69 ? -11.461 2.610 -0.786 1.00 84.94 69 SER A C 1
ATOM 543 O O . SER A 1 69 ? -11.818 3.327 -1.723 1.00 84.94 69 SER A O 1
ATOM 545 N N . ARG A 1 70 ? -11.267 3.108 0.441 1.00 85.56 70 ARG A N 1
ATOM 546 C CA . ARG A 1 70 ? -11.440 4.524 0.797 1.00 85.56 70 ARG A CA 1
ATOM 547 C C . ARG A 1 70 ? -10.424 5.411 0.092 1.00 85.56 70 ARG A C 1
ATOM 549 O O . ARG A 1 70 ? -10.807 6.429 -0.479 1.00 85.56 70 ARG A O 1
ATOM 556 N N . PHE A 1 71 ? -9.160 4.986 0.056 1.00 85.56 71 PHE A N 1
ATOM 557 C CA . PHE A 1 71 ? -8.108 5.668 -0.693 1.00 85.56 71 PHE A CA 1
ATOM 558 C C . PHE A 1 71 ? -8.445 5.766 -2.186 1.00 85.56 71 PHE A C 1
ATOM 560 O O . PHE A 1 71 ? -8.317 6.833 -2.784 1.00 85.56 71 PHE A O 1
ATOM 567 N N . ARG A 1 72 ? -8.955 4.680 -2.782 1.00 82.69 72 ARG A N 1
ATOM 568 C CA . ARG A 1 72 ? -9.453 4.672 -4.164 1.00 82.69 72 ARG A CA 1
ATOM 569 C C . ARG A 1 72 ? -10.614 5.644 -4.363 1.00 82.69 72 ARG A C 1
ATOM 571 O O . ARG A 1 72 ? -10.682 6.304 -5.394 1.00 82.69 72 ARG A O 1
ATOM 578 N N . SER A 1 73 ? -11.537 5.709 -3.406 1.00 81.56 73 SER A N 1
ATOM 579 C CA . SER A 1 73 ? -12.737 6.540 -3.507 1.00 81.56 73 SER A CA 1
ATOM 580 C C . SER A 1 73 ? -12.459 8.044 -3.388 1.00 81.56 73 SER A C 1
ATOM 582 O O . SER A 1 73 ? -13.367 8.829 -3.646 1.00 81.56 73 SER A O 1
ATOM 584 N N . GLY A 1 74 ? -11.246 8.465 -3.008 1.00 69.19 74 GLY A N 1
ATOM 585 C CA . GLY A 1 74 ? -10.877 9.883 -2.937 1.00 69.19 74 GLY A CA 1
ATOM 586 C C . GLY A 1 74 ? -11.640 10.691 -1.880 1.00 69.19 74 GLY A C 1
ATOM 587 O O . GLY A 1 74 ? -11.640 11.917 -1.942 1.00 69.19 74 GLY A O 1
ATOM 588 N N . ALA A 1 75 ? -12.289 10.026 -0.921 1.00 49.97 75 ALA A N 1
ATOM 589 C CA . ALA A 1 75 ? -12.944 10.691 0.197 1.00 49.97 75 ALA A CA 1
ATOM 590 C C . ALA A 1 75 ? -11.882 11.085 1.238 1.00 49.97 75 ALA A C 1
ATOM 592 O O . ALA A 1 75 ? -11.510 10.269 2.086 1.00 49.97 75 ALA A O 1
ATOM 593 N N . ASN A 1 76 ? -11.357 12.308 1.100 1.00 45.75 76 ASN A N 1
ATOM 594 C CA . ASN A 1 76 ? -10.788 13.063 2.222 1.00 45.75 76 ASN A CA 1
ATOM 595 C C . ASN A 1 76 ? -11.907 13.447 3.192 1.00 45.75 76 ASN A C 1
ATOM 597 O O . ASN A 1 76 ? -12.962 13.901 2.693 1.00 45.75 76 ASN A O 1
#

Solvent-accessible surface area (backbone atoms only — not comparable to full-atom values): 4618 Å² total; per-residue (Å²): 138,77,92,72,59,92,82,73,61,96,43,86,64,44,61,51,52,49,50,53,49,50,54,50,40,52,49,17,47,76,61,69,31,59,44,70,57,46,52,52,51,47,56,57,45,57,77,70,48,89,48,70,71,56,53,58,55,62,33,55,91,62,50,55,56,62,61,44,50,44,61,71,67,66,72,124

Mean predicted aligned error: 9.79 Å

Nearest PDB structures (foldseek):
  2i5u-assembly1_A  TM=4.968E-01  e=5.967E+00  Enterococcus faecalis V583
  6t5a-assembly1_A  TM=3.027E-01  e=7.627E+00  Human alphaherpesvirus 1

Radius of gyration: 13.5 Å; Cα contacts (8 Å, |Δi|>4): 45; chains: 1; bounding box: 35×27×28 Å

Sequence (76 aa):
MGRKNWLFSGSPGGADSLAGFYSIIETAKGNGLEPYWYMRYLLEKLTTCQTDDEIYKLMPNKIGTDVISRFRSGAN